Protein AF-A0A7J9DRW8-F1 (afdb_monomer_lite)

pLDDT: mean 80.4, std 13.13, range [45.0, 92.31]

InterPro domains:
  IPR024752 Myb/SANT-like domain [PF12776] (6-71)

Sequence (76 aa):
MLDKRLTKIFCDICIKEILKCNKPGTHFTKDGWLKIMANFEKEACKTYSQRQLKYRWDALRKEWKACRNLNVKILV

Foldseek 3Di:
DPDPVLLVQLVVLLVVLCVVVVDPDPDDDPVSLVSSQVSSCVVVVDHDDSVRSVVSVVVVVVVVVVVVVVVVVVVD

Structure (mmCIF, N/CA/C/O backbone):
data_AF-A0A7J9DRW8-F1
#
_entry.id   AF-A0A7J9DRW8-F1
#
loop_
_atom_site.group_PDB
_atom_site.id
_atom_site.type_symbol
_atom_site.label_atom_id
_atom_site.label_alt_id
_atom_site.label_comp_id
_atom_site.label_asym_id
_atom_site.label_entity_id
_atom_site.label_seq_id
_atom_site.pdbx_PDB_ins_code
_atom_site.Cartn_x
_atom_site.Cartn_y
_atom_site.Cartn_z
_atom_site.occupancy
_atom_site.B_iso_or_equiv
_atom_site.auth_seq_id
_atom_site.auth_comp_id
_atom_site.auth_asym_id
_atom_site.auth_atom_id
_atom_site.pdbx_PDB_model_num
ATOM 1 N N . MET A 1 1 ? 9.536 -5.316 -13.708 1.00 45.78 1 MET A N 1
ATOM 2 C CA . MET A 1 1 ? 9.025 -6.539 -13.055 1.00 45.78 1 MET A CA 1
ATOM 3 C C . MET A 1 1 ? 8.583 -6.162 -11.644 1.00 45.78 1 MET A C 1
ATOM 5 O O . MET A 1 1 ? 9.429 -5.934 -10.789 1.00 45.78 1 MET A O 1
ATOM 9 N N . LEU A 1 2 ? 7.284 -5.928 -11.424 1.00 61.12 2 LEU A N 1
ATOM 10 C CA . LEU A 1 2 ? 6.773 -5.668 -10.075 1.00 61.12 2 LEU A CA 1
ATOM 11 C C . LEU A 1 2 ? 6.833 -6.990 -9.299 1.00 61.12 2 LEU A C 1
ATOM 13 O O . LEU A 1 2 ? 6.329 -8.004 -9.774 1.00 61.12 2 LEU A O 1
ATOM 17 N N . ASP A 1 3 ? 7.475 -6.993 -8.137 1.00 79.62 3 ASP A N 1
ATOM 18 C CA . ASP A 1 3 ? 7.530 -8.164 -7.261 1.00 79.62 3 ASP A CA 1
ATOM 19 C C . ASP A 1 3 ? 6.094 -8.623 -6.917 1.00 79.62 3 ASP A C 1
ATOM 21 O O . ASP A 1 3 ? 5.303 -7.863 -6.337 1.00 79.62 3 ASP A O 1
ATOM 25 N N . LYS A 1 4 ? 5.739 -9.858 -7.304 1.00 82.94 4 LYS A N 1
ATOM 26 C CA . LYS A 1 4 ? 4.406 -10.448 -7.081 1.00 82.94 4 LYS A CA 1
ATOM 27 C C . LYS A 1 4 ? 4.039 -10.458 -5.594 1.00 82.94 4 LYS A C 1
ATOM 29 O O . LYS A 1 4 ? 2.879 -10.235 -5.255 1.00 82.94 4 LYS A O 1
ATOM 34 N N . ARG A 1 5 ? 5.022 -10.635 -4.703 1.00 87.75 5 ARG A N 1
ATOM 35 C CA . ARG A 1 5 ? 4.822 -10.605 -3.247 1.00 87.75 5 ARG A CA 1
ATOM 36 C C . ARG A 1 5 ? 4.398 -9.218 -2.777 1.00 87.75 5 ARG A C 1
ATOM 38 O O . ARG A 1 5 ? 3.407 -9.090 -2.068 1.00 87.75 5 ARG A O 1
ATOM 45 N N . LEU A 1 6 ? 5.107 -8.176 -3.219 1.00 87.75 6 LEU A N 1
ATOM 46 C CA . LEU A 1 6 ? 4.763 -6.789 -2.880 1.00 87.75 6 LEU A CA 1
ATOM 47 C C . LEU A 1 6 ? 3.394 -6.391 -3.435 1.00 87.75 6 LEU A C 1
ATOM 49 O O . LEU A 1 6 ? 2.683 -5.603 -2.823 1.00 87.75 6 LEU A O 1
ATOM 53 N N . THR A 1 7 ? 3.035 -6.930 -4.596 1.00 88.06 7 THR A N 1
ATOM 54 C CA . THR A 1 7 ? 1.727 -6.696 -5.210 1.00 88.06 7 THR A CA 1
ATOM 55 C C . THR A 1 7 ? 0.609 -7.310 -4.373 1.00 88.06 7 THR A C 1
ATOM 57 O O . THR A 1 7 ? -0.372 -6.632 -4.091 1.00 88.06 7 THR A O 1
ATOM 60 N N . LYS A 1 8 ? 0.789 -8.552 -3.903 1.00 89.62 8 LYS A N 1
ATOM 61 C CA . LYS A 1 8 ? -0.171 -9.228 -3.023 1.00 89.62 8 LYS A CA 1
ATOM 62 C C . LYS A 1 8 ? -0.378 -8.470 -1.708 1.00 89.62 8 LYS A C 1
ATOM 64 O O . LYS A 1 8 ? -1.511 -8.134 -1.389 1.00 89.62 8 LYS A O 1
ATOM 69 N N . ILE A 1 9 ? 0.712 -8.113 -1.020 1.00 91.19 9 ILE A N 1
ATOM 70 C CA . ILE A 1 9 ? 0.666 -7.327 0.228 1.00 91.19 9 ILE A CA 1
ATOM 71 C C . ILE A 1 9 ? -0.092 -6.009 0.010 1.00 91.19 9 ILE A C 1
ATOM 73 O O . ILE A 1 9 ? -0.979 -5.653 0.782 1.00 91.19 9 ILE A O 1
ATOM 77 N N . PHE A 1 10 ? 0.218 -5.293 -1.076 1.00 89.75 10 PHE A N 1
ATOM 78 C CA . PHE A 1 10 ? -0.454 -4.035 -1.391 1.00 89.75 10 PHE A CA 1
ATOM 79 C C . PHE A 1 10 ? -1.963 -4.218 -1.610 1.00 89.75 10 PHE A C 1
ATOM 81 O O . PHE A 1 10 ? -2.755 -3.469 -1.041 1.00 89.75 10 PHE A O 1
ATOM 88 N N . CYS A 1 11 ? -2.365 -5.227 -2.391 1.00 89.75 11 CYS A N 1
ATOM 89 C CA . CYS A 1 11 ? -3.773 -5.544 -2.621 1.00 89.75 11 CYS A CA 1
ATOM 90 C C . CYS A 1 11 ? -4.504 -5.878 -1.315 1.00 89.75 11 CYS A C 1
ATOM 92 O O . CYS A 1 11 ? -5.576 -5.324 -1.071 1.00 89.75 11 CYS A O 1
ATOM 94 N N . ASP A 1 12 ? -3.916 -6.718 -0.460 1.00 91.25 12 ASP A N 1
ATOM 95 C CA . ASP A 1 12 ? -4.516 -7.122 0.815 1.00 91.25 12 ASP A CA 1
ATOM 96 C C . ASP A 1 12 ? -4.744 -5.910 1.733 1.00 91.25 12 ASP A C 1
ATOM 98 O O . ASP A 1 12 ? -5.811 -5.765 2.333 1.00 91.25 12 ASP A O 1
ATOM 102 N N . ILE A 1 13 ? -3.778 -4.987 1.800 1.00 91.62 13 ILE A N 1
ATOM 103 C CA . ILE A 1 13 ? -3.899 -3.742 2.573 1.00 91.62 13 ILE A CA 1
ATOM 104 C C . ILE A 1 13 ? -4.994 -2.837 2.000 1.00 91.62 13 ILE A C 1
ATOM 106 O O . ILE A 1 13 ? -5.826 -2.329 2.755 1.00 91.62 13 ILE A O 1
ATOM 110 N N . CYS A 1 14 ? -5.033 -2.652 0.678 1.00 88.50 14 CYS A N 1
ATOM 111 C CA . CYS A 1 14 ? -6.072 -1.861 0.022 1.00 88.50 14 CYS A CA 1
ATOM 112 C C . CYS A 1 14 ? -7.475 -2.426 0.284 1.00 88.50 14 CYS A C 1
ATOM 114 O O . CYS A 1 14 ? -8.383 -1.661 0.601 1.00 88.50 14 CYS A O 1
ATOM 116 N N . ILE A 1 15 ? -7.653 -3.748 0.197 1.00 87.44 15 ILE A N 1
ATOM 117 C CA . ILE A 1 15 ? -8.933 -4.419 0.465 1.00 87.44 15 ILE A CA 1
ATOM 118 C C . ILE A 1 15 ? -9.353 -4.204 1.922 1.00 87.44 15 ILE A C 1
ATOM 120 O O . ILE A 1 15 ? -10.486 -3.793 2.172 1.00 87.44 15 ILE A O 1
ATOM 124 N N . LYS A 1 16 ? -8.439 -4.409 2.882 1.00 88.81 16 LYS A N 1
ATOM 125 C CA . LYS A 1 16 ? -8.708 -4.177 4.311 1.00 88.81 16 LYS A CA 1
ATOM 126 C C . LYS A 1 16 ? -9.176 -2.743 4.576 1.00 88.81 16 LYS A C 1
ATOM 128 O O . LYS A 1 16 ? -10.110 -2.547 5.349 1.00 88.81 16 LYS A O 1
ATOM 133 N N . GLU A 1 17 ? -8.552 -1.747 3.948 1.00 87.00 17 GLU A N 1
ATOM 134 C CA . GLU A 1 17 ? -8.924 -0.341 4.149 1.00 87.00 17 GLU A CA 1
ATOM 135 C C . GLU A 1 17 ? -10.281 -0.001 3.503 1.00 87.00 17 GLU A C 1
ATOM 137 O O . GLU A 1 17 ? -11.092 0.689 4.118 1.00 87.00 17 GLU A O 1
ATOM 142 N N . ILE A 1 18 ? -10.582 -0.543 2.313 1.00 82.25 18 ILE A N 1
ATOM 143 C CA . ILE A 1 18 ? -11.895 -0.384 1.654 1.00 82.25 18 ILE A CA 1
ATOM 144 C C . ILE A 1 18 ? -13.015 -0.966 2.525 1.00 82.25 18 ILE A C 1
ATOM 146 O O . ILE A 1 18 ? -14.034 -0.304 2.736 1.00 82.25 18 ILE A O 1
ATOM 150 N N . LEU A 1 19 ? -12.812 -2.178 3.056 1.00 82.69 19 LEU A N 1
ATOM 151 C CA . LEU A 1 19 ? -13.782 -2.850 3.923 1.00 82.69 19 LEU A CA 1
ATOM 152 C C . LEU A 1 19 ? -14.027 -2.059 5.216 1.00 82.69 19 LEU A C 1
ATOM 154 O O . LEU A 1 19 ? -15.173 -1.873 5.608 1.00 82.69 19 LEU A O 1
ATOM 158 N N . LYS A 1 20 ? -12.973 -1.522 5.846 1.00 81.19 20 LYS A N 1
ATOM 159 C CA . LYS A 1 20 ? -13.095 -0.712 7.073 1.00 81.19 20 LYS A CA 1
ATOM 160 C C . LYS A 1 20 ? -13.904 0.566 6.881 1.00 81.19 20 LYS A C 1
ATOM 162 O O . LYS A 1 20 ? -14.595 0.995 7.799 1.00 81.19 20 LYS A O 1
ATOM 167 N N . CYS A 1 21 ? -13.797 1.203 5.720 1.00 67.19 21 CYS A N 1
ATOM 168 C CA . CYS A 1 21 ? -14.488 2.462 5.470 1.00 67.19 21 CYS A CA 1
ATOM 169 C C . CYS A 1 21 ? -15.960 2.292 5.062 1.00 67.19 21 CYS A C 1
ATOM 171 O O . CYS A 1 21 ? -16.615 3.317 4.869 1.00 67.19 21 CYS A O 1
ATOM 173 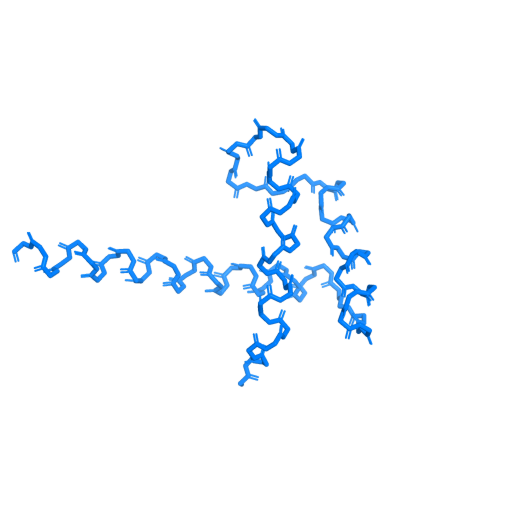N N . ASN A 1 22 ? -16.472 1.059 4.887 1.00 59.25 22 ASN A N 1
ATOM 174 C CA . ASN A 1 22 ? -17.810 0.771 4.336 1.00 59.25 22 ASN A CA 1
ATOM 175 C C . ASN A 1 22 ? -18.150 1.626 3.097 1.00 59.25 22 ASN A C 1
ATOM 177 O O . ASN A 1 22 ? -19.304 1.955 2.828 1.00 59.25 22 ASN A O 1
ATOM 181 N N . LYS A 1 23 ? -17.122 2.028 2.343 1.00 57.84 23 LYS A N 1
ATOM 182 C CA . LYS A 1 23 ? -17.239 2.967 1.233 1.00 57.84 23 LYS A CA 1
ATOM 183 C C . LYS A 1 23 ? -16.757 2.267 -0.026 1.00 57.84 23 LYS A C 1
ATOM 185 O O . LYS A 1 23 ? -15.547 2.196 -0.250 1.00 57.84 23 LYS A O 1
ATOM 190 N N . PRO A 1 24 ? -17.673 1.803 -0.891 1.00 55.62 24 PRO A N 1
ATOM 191 C CA . PRO A 1 24 ? -17.342 1.456 -2.263 1.00 55.62 24 PRO A CA 1
ATOM 192 C C . PRO A 1 24 ? -17.121 2.758 -3.052 1.00 55.62 24 PRO A C 1
ATOM 194 O O . PRO A 1 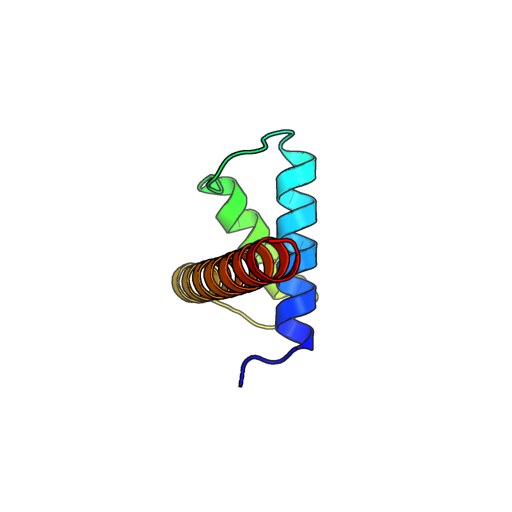24 ? -17.894 3.133 -3.926 1.00 55.62 24 PRO A O 1
ATOM 197 N N . GLY A 1 25 ? -16.092 3.516 -2.674 1.00 61.31 25 GLY A N 1
ATOM 198 C CA . GLY A 1 25 ? -15.668 4.730 -3.359 1.00 61.31 25 GLY A CA 1
ATOM 199 C C . GLY A 1 25 ? -14.579 4.425 -4.381 1.00 61.31 25 GLY A C 1
ATOM 200 O O . GLY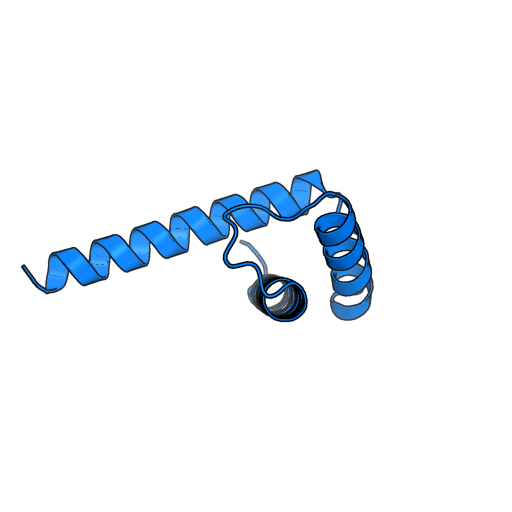 A 1 25 ? -13.792 3.495 -4.225 1.00 61.31 25 GLY A O 1
ATOM 201 N N . THR A 1 26 ? -14.482 5.240 -5.429 1.00 66.50 26 THR A N 1
ATOM 202 C CA . THR A 1 26 ? -13.456 5.084 -6.474 1.00 66.50 26 THR A CA 1
ATOM 203 C C . THR A 1 26 ? -12.065 5.581 -6.063 1.00 66.50 26 THR A C 1
ATOM 205 O O . THR A 1 26 ? -11.120 5.415 -6.846 1.00 66.50 26 THR A O 1
ATOM 208 N N . HIS A 1 27 ? -11.938 6.190 -4.874 1.00 73.19 27 HIS A N 1
ATOM 209 C CA . HIS A 1 27 ? -10.728 6.844 -4.369 1.00 73.19 27 HIS A CA 1
ATOM 210 C C . HIS A 1 27 ? -10.557 6.662 -2.854 1.00 73.19 27 HIS A C 1
ATOM 212 O O . HIS A 1 27 ? -11.525 6.735 -2.099 1.00 73.19 27 HIS A O 1
ATOM 218 N N . PHE A 1 28 ? -9.305 6.509 -2.412 1.00 80.06 28 PHE A N 1
ATOM 219 C CA . PHE A 1 28 ? -8.931 6.600 -0.999 1.00 80.06 28 PHE A CA 1
ATOM 220 C C . PHE A 1 28 ? -8.866 8.062 -0.543 1.00 80.06 28 PHE A C 1
ATOM 222 O O . PHE A 1 28 ? -8.392 8.930 -1.283 1.00 80.06 28 PHE A O 1
ATOM 229 N N . THR A 1 29 ? -9.296 8.328 0.692 1.00 83.94 29 THR A N 1
ATOM 230 C CA . THR A 1 29 ? -9.115 9.632 1.349 1.00 83.94 29 THR A CA 1
ATOM 231 C C . THR A 1 29 ? -7.634 9.887 1.658 1.00 83.94 29 THR A C 1
ATOM 233 O O . THR A 1 29 ? -6.795 8.989 1.534 1.00 83.94 29 THR A O 1
ATOM 236 N N . LYS A 1 30 ? -7.285 11.114 2.073 1.00 84.62 30 LYS A N 1
ATOM 237 C CA . LYS A 1 30 ? -5.919 11.431 2.529 1.00 84.62 30 LYS A CA 1
ATOM 238 C C . LYS A 1 30 ? -5.492 10.508 3.680 1.00 84.62 30 LYS A C 1
ATOM 240 O O . LYS A 1 30 ? -4.435 9.892 3.584 1.00 84.62 30 LYS A O 1
ATOM 245 N N . ASP A 1 31 ? -6.350 10.334 4.684 1.00 86.00 31 ASP A N 1
ATOM 246 C CA . ASP A 1 31 ? -6.110 9.417 5.806 1.00 86.00 31 ASP A CA 1
ATOM 247 C C . ASP A 1 31 ? -6.004 7.954 5.370 1.00 86.00 31 ASP A C 1
ATOM 249 O O . ASP A 1 31 ? -5.148 7.222 5.864 1.00 86.00 31 ASP A O 1
ATOM 253 N N . GLY A 1 32 ? -6.827 7.529 4.404 1.00 87.62 32 GLY A N 1
ATOM 254 C CA . GLY A 1 32 ? -6.743 6.184 3.834 1.00 87.62 32 GLY A CA 1
ATOM 255 C C . GLY A 1 32 ? -5.374 5.922 3.203 1.00 87.62 32 GLY A C 1
ATOM 256 O O . GLY A 1 32 ? -4.767 4.884 3.446 1.00 87.62 32 GLY A O 1
ATOM 257 N N . TRP A 1 33 ? -4.828 6.892 2.462 1.00 89.62 33 TRP A N 1
ATOM 258 C CA . TRP A 1 33 ? -3.479 6.775 1.904 1.00 89.62 33 TRP A CA 1
ATOM 259 C C . TRP A 1 33 ? -2.386 6.714 2.971 1.00 89.62 33 TRP A C 1
ATOM 261 O O . TRP A 1 33 ? -1.456 5.927 2.812 1.00 89.62 33 TRP A O 1
ATOM 271 N N . LEU A 1 34 ? -2.489 7.503 4.044 1.00 90.19 34 LEU A N 1
ATOM 272 C CA . LEU A 1 34 ? -1.521 7.463 5.146 1.00 90.19 34 LEU A CA 1
ATOM 273 C C . LEU A 1 34 ? -1.507 6.090 5.828 1.00 90.19 34 LEU A C 1
ATOM 275 O O . LEU A 1 34 ? -0.440 5.522 6.052 1.00 90.19 34 LEU A O 1
ATOM 279 N N . LYS A 1 35 ? -2.684 5.510 6.080 1.00 90.06 35 LYS A N 1
ATOM 280 C CA . LYS A 1 35 ? -2.807 4.159 6.648 1.00 90.06 35 LYS A CA 1
ATOM 281 C C . LYS A 1 35 ? -2.273 3.082 5.709 1.00 90.06 35 LYS A C 1
ATOM 283 O O . LYS A 1 35 ? -1.575 2.179 6.161 1.00 90.06 35 LYS A O 1
ATOM 288 N N . ILE A 1 36 ? -2.560 3.186 4.410 1.00 91.25 36 ILE A N 1
ATOM 289 C CA . ILE A 1 36 ? -2.017 2.268 3.400 1.00 91.25 36 ILE A CA 1
ATOM 290 C C . ILE A 1 36 ? -0.488 2.339 3.388 1.00 91.25 36 ILE A C 1
ATOM 292 O O . ILE A 1 36 ? 0.152 1.294 3.391 1.00 91.25 36 ILE A O 1
ATOM 296 N N . MET A 1 37 ? 0.097 3.540 3.416 1.00 92.25 37 MET A N 1
ATOM 297 C CA . MET A 1 37 ? 1.552 3.717 3.463 1.00 92.25 37 MET A CA 1
ATOM 298 C C . MET A 1 37 ? 2.163 3.074 4.710 1.00 92.25 37 MET A C 1
ATOM 300 O O . MET A 1 37 ? 3.068 2.256 4.577 1.00 92.25 37 MET A O 1
ATOM 304 N N . ALA A 1 38 ? 1.629 3.384 5.894 1.00 91.75 38 ALA A N 1
ATOM 305 C CA . ALA A 1 38 ? 2.142 2.863 7.159 1.00 91.75 38 ALA A CA 1
ATOM 306 C C . ALA A 1 38 ? 2.038 1.330 7.246 1.00 91.75 38 ALA A C 1
ATOM 308 O O . ALA A 1 38 ? 2.995 0.653 7.621 1.00 91.75 38 ALA A O 1
ATOM 309 N N . ASN A 1 39 ? 0.895 0.759 6.852 1.00 91.56 39 ASN A N 1
ATOM 310 C CA . ASN A 1 39 ? 0.711 -0.693 6.856 1.00 91.56 39 ASN A CA 1
ATOM 311 C C . ASN A 1 39 ? 1.597 -1.376 5.813 1.00 91.56 39 ASN A C 1
ATOM 313 O O . ASN A 1 39 ? 2.133 -2.450 6.074 1.00 91.56 39 ASN A O 1
ATOM 317 N N . PHE A 1 40 ? 1.772 -0.756 4.644 1.00 91.56 40 PHE A N 1
ATOM 318 C CA . PHE A 1 40 ? 2.603 -1.321 3.589 1.00 91.56 40 PHE A CA 1
ATOM 319 C C . PHE A 1 40 ? 4.070 -1.343 3.999 1.00 91.56 40 PHE A C 1
ATOM 321 O O . PHE A 1 40 ? 4.734 -2.355 3.811 1.00 91.56 40 PHE A O 1
ATOM 328 N N . GLU A 1 41 ? 4.565 -0.267 4.602 1.00 92.31 41 GLU A N 1
ATOM 329 C CA . GLU A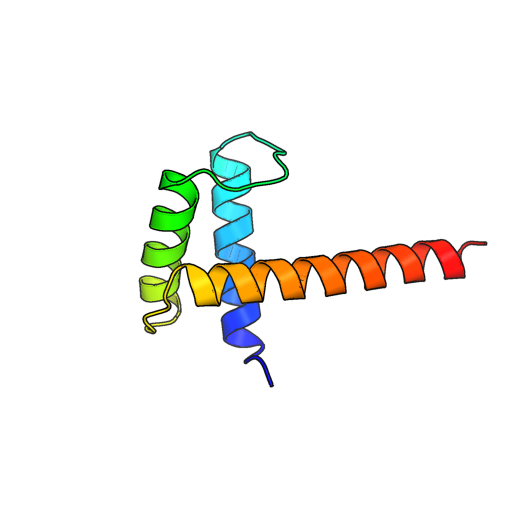 1 41 ? 5.923 -0.218 5.135 1.00 92.31 41 GLU A CA 1
ATOM 330 C C . GLU A 1 41 ? 6.150 -1.287 6.205 1.00 92.31 41 GLU A C 1
ATOM 332 O O . GLU A 1 41 ? 7.143 -2.013 6.140 1.00 92.31 41 GLU A O 1
ATOM 337 N N . LYS A 1 42 ? 5.187 -1.448 7.120 1.00 92.19 42 LYS A N 1
ATOM 338 C CA . LYS A 1 42 ? 5.222 -2.463 8.176 1.00 92.19 42 LYS A CA 1
ATOM 339 C C . LYS A 1 42 ? 5.234 -3.896 7.634 1.00 92.19 42 LYS A C 1
ATOM 341 O O . LYS A 1 42 ? 5.986 -4.720 8.140 1.00 92.19 42 LYS A O 1
ATOM 346 N N . GLU A 1 43 ? 4.400 -4.215 6.642 1.00 89.50 43 GLU A N 1
ATOM 347 C CA . GLU A 1 43 ? 4.286 -5.583 6.105 1.00 89.50 43 GLU A CA 1
ATOM 348 C C . GLU A 1 43 ? 5.368 -5.911 5.061 1.00 89.50 43 GLU A C 1
ATOM 350 O O . GLU A 1 43 ? 5.840 -7.044 4.983 1.00 89.50 43 GLU A O 1
ATOM 355 N N . ALA A 1 44 ? 5.777 -4.937 4.245 1.00 86.19 44 ALA A N 1
ATOM 356 C CA . ALA A 1 44 ? 6.772 -5.136 3.193 1.00 86.19 44 ALA A CA 1
ATOM 357 C C . ALA A 1 44 ? 8.216 -4.883 3.656 1.00 86.19 44 ALA A C 1
ATOM 359 O O . ALA A 1 44 ? 9.138 -5.149 2.878 1.00 86.19 44 ALA A O 1
ATOM 360 N N . CYS A 1 45 ? 8.408 -4.337 4.865 1.00 87.38 45 CYS A N 1
ATOM 361 C CA . CYS A 1 45 ? 9.679 -3.810 5.378 1.00 87.38 45 CYS A CA 1
ATOM 362 C C . CYS A 1 45 ? 10.365 -2.865 4.375 1.00 87.38 45 CYS A C 1
ATOM 364 O O . CYS A 1 45 ? 11.582 -2.902 4.189 1.00 87.38 45 CYS A O 1
ATOM 366 N N . LYS A 1 46 ? 9.567 -2.068 3.651 1.00 83.75 46 LYS A N 1
ATOM 367 C CA . LYS A 1 46 ? 10.034 -1.155 2.601 1.00 83.75 46 LYS A CA 1
ATOM 368 C C . LYS A 1 46 ? 9.237 0.137 2.609 1.00 83.75 46 LYS A C 1
ATOM 370 O O . LYS A 1 46 ? 8.015 0.120 2.481 1.00 83.75 46 LYS A O 1
ATOM 375 N N . THR A 1 47 ? 9.949 1.253 2.627 1.00 86.81 47 THR A N 1
ATOM 376 C CA . THR A 1 47 ? 9.384 2.590 2.474 1.00 86.81 47 THR A CA 1
ATOM 377 C C . THR A 1 47 ? 9.042 2.872 1.015 1.00 86.81 47 THR A C 1
ATOM 379 O O . THR A 1 47 ? 9.869 2.742 0.113 1.00 86.81 47 THR A O 1
ATOM 382 N N . TYR A 1 48 ? 7.798 3.285 0.779 1.00 85.88 48 TYR A N 1
ATOM 383 C CA . TYR A 1 48 ? 7.337 3.771 -0.516 1.00 85.88 48 TYR A CA 1
ATOM 384 C C . TYR A 1 48 ? 6.639 5.112 -0.339 1.00 85.88 48 TYR A C 1
ATOM 386 O O . TYR A 1 48 ? 5.802 5.288 0.542 1.00 85.88 48 TYR A O 1
ATOM 394 N N . SER A 1 49 ? 6.941 6.052 -1.229 1.00 89.06 49 SER A N 1
ATOM 395 C CA . SER A 1 49 ? 6.215 7.317 -1.298 1.00 89.06 49 SER A CA 1
ATOM 396 C C . SER A 1 49 ? 4.773 7.099 -1.758 1.00 89.06 49 SER A C 1
ATOM 398 O O . SER A 1 49 ? 4.475 6.194 -2.548 1.00 89.06 49 SER A O 1
ATOM 400 N N . GLN A 1 50 ? 3.877 8.004 -1.360 1.00 87.88 50 GLN A N 1
ATOM 401 C CA . GLN A 1 50 ? 2.488 7.988 -1.822 1.00 87.88 50 GLN A CA 1
ATOM 402 C C . GLN A 1 50 ? 2.391 7.963 -3.356 1.00 87.88 50 GLN A C 1
ATOM 404 O O . GLN A 1 50 ? 1.532 7.286 -3.913 1.00 87.88 50 GLN A O 1
ATOM 409 N N . ARG A 1 51 ? 3.289 8.674 -4.057 1.00 90.19 51 ARG A N 1
ATOM 410 C CA . ARG A 1 51 ? 3.340 8.703 -5.527 1.00 90.19 51 ARG A CA 1
ATOM 411 C C . ARG A 1 51 ? 3.618 7.319 -6.117 1.00 90.19 51 ARG A C 1
ATOM 413 O O . ARG A 1 51 ? 2.959 6.933 -7.078 1.00 90.19 51 ARG A O 1
ATOM 420 N N . GLN A 1 52 ? 4.553 6.566 -5.537 1.00 90.50 52 GLN A N 1
ATOM 421 C CA . GLN A 1 52 ? 4.867 5.208 -5.990 1.00 90.50 52 GLN A CA 1
ATOM 422 C C . GLN A 1 52 ? 3.692 4.253 -5.759 1.00 90.50 52 GLN A C 1
ATOM 424 O O . GLN A 1 5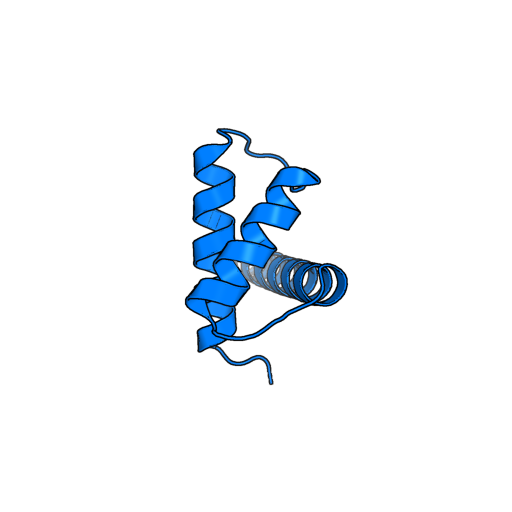2 ? 3.369 3.463 -6.644 1.00 90.50 52 GLN A O 1
ATOM 429 N N . LEU A 1 53 ? 3.020 4.344 -4.608 1.00 89.25 53 LEU A N 1
ATOM 430 C CA . LEU A 1 53 ? 1.850 3.510 -4.317 1.00 89.25 53 LEU A CA 1
ATOM 431 C C . LEU A 1 53 ? 0.644 3.872 -5.193 1.00 89.25 53 LEU A C 1
ATOM 433 O O . LEU A 1 53 ? -0.042 2.975 -5.674 1.00 89.25 53 LEU A O 1
ATOM 437 N N . LYS A 1 54 ? 0.427 5.161 -5.483 1.00 88.56 54 LYS A N 1
ATOM 438 C CA . LYS A 1 54 ? -0.588 5.610 -6.451 1.00 88.56 54 LYS A CA 1
ATOM 439 C C . LYS A 1 54 ? -0.325 5.053 -7.845 1.00 88.56 54 LYS A C 1
ATOM 441 O O . LYS A 1 54 ? -1.226 4.484 -8.445 1.00 88.56 54 LYS A O 1
ATOM 446 N N . TYR A 1 55 ? 0.917 5.132 -8.321 1.00 90.31 55 TYR A N 1
ATOM 447 C CA . TYR A 1 55 ? 1.284 4.561 -9.617 1.00 90.31 55 TYR A CA 1
ATOM 448 C C . TYR A 1 55 ? 1.008 3.050 -9.680 1.00 90.31 55 TYR A C 1
ATOM 450 O O . TYR A 1 55 ? 0.469 2.555 -10.667 1.00 90.31 55 TYR A O 1
ATOM 458 N N . ARG A 1 56 ? 1.324 2.314 -8.604 1.00 88.38 56 ARG A N 1
ATOM 459 C CA . ARG A 1 56 ? 1.004 0.882 -8.496 1.00 88.38 56 ARG A CA 1
ATOM 460 C C . ARG A 1 56 ? -0.498 0.617 -8.498 1.00 88.38 56 ARG A C 1
ATOM 462 O O . ARG A 1 56 ? -0.947 -0.276 -9.205 1.00 88.38 56 ARG A O 1
ATOM 469 N N . TRP A 1 57 ? -1.264 1.393 -7.737 1.00 87.44 57 TRP A N 1
ATOM 470 C CA . TRP A 1 57 ? -2.722 1.311 -7.719 1.00 87.44 57 TRP A CA 1
ATOM 471 C C . TRP A 1 57 ? -3.325 1.532 -9.110 1.00 87.44 57 TRP A C 1
ATOM 473 O O . TRP A 1 57 ? -4.167 0.750 -9.551 1.00 87.44 57 TRP A O 1
ATOM 483 N N . ASP A 1 58 ? -2.856 2.547 -9.835 1.00 87.06 58 ASP A N 1
ATOM 484 C CA . ASP A 1 58 ? -3.328 2.840 -11.188 1.00 87.06 58 ASP A CA 1
ATOM 485 C C . ASP A 1 58 ? -2.972 1.721 -12.174 1.00 87.06 58 ASP A C 1
ATOM 487 O O . ASP A 1 58 ? -3.804 1.354 -13.008 1.00 87.06 58 ASP A O 1
ATOM 491 N N . ALA A 1 59 ? -1.773 1.139 -12.065 1.00 88.00 59 ALA A N 1
ATOM 492 C CA . ALA A 1 59 ? -1.372 -0.021 -12.859 1.00 88.00 59 ALA A CA 1
ATOM 493 C C . ALA A 1 59 ? -2.277 -1.235 -12.588 1.00 88.00 59 ALA A C 1
ATOM 495 O O . ALA A 1 59 ? -2.844 -1.793 -13.526 1.00 88.00 59 ALA A O 1
ATOM 496 N N . LEU A 1 60 ? -2.513 -1.570 -11.315 1.00 84.75 60 LEU A N 1
ATOM 497 C CA . LEU A 1 60 ? -3.404 -2.667 -10.919 1.00 84.75 60 LEU A CA 1
ATOM 498 C C . LEU A 1 60 ? -4.835 -2.453 -11.407 1.00 84.75 60 LEU A C 1
ATOM 50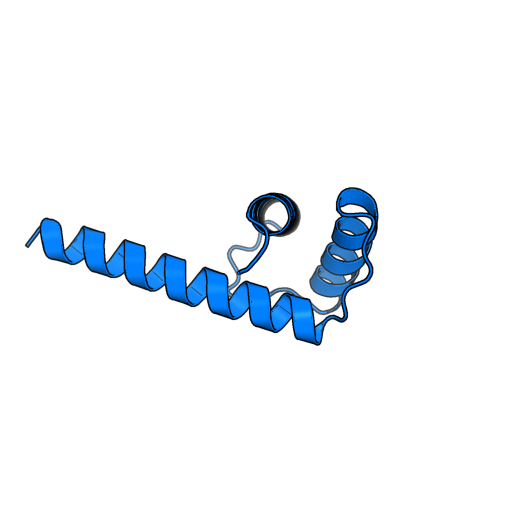0 O O . LEU A 1 60 ? -5.493 -3.379 -11.876 1.00 84.75 60 LEU A O 1
ATOM 504 N N . ARG A 1 61 ? -5.323 -1.212 -11.357 1.00 82.88 61 ARG A N 1
ATOM 505 C CA . ARG A 1 61 ? -6.657 -0.873 -11.852 1.00 82.88 61 ARG A CA 1
ATOM 506 C C . ARG A 1 61 ? -6.757 -1.000 -13.372 1.00 82.88 61 ARG A C 1
ATOM 508 O O . ARG A 1 61 ? -7.813 -1.395 -13.869 1.00 82.88 61 ARG A O 1
ATOM 515 N N . LYS A 1 62 ? -5.696 -0.667 -14.117 1.00 85.75 62 LYS A N 1
ATOM 516 C CA . LYS A 1 62 ? -5.632 -0.891 -15.572 1.00 85.75 62 LYS A CA 1
ATOM 517 C C . LYS A 1 62 ? -5.649 -2.383 -15.896 1.00 85.75 62 LYS A C 1
ATOM 519 O O . LYS A 1 62 ? -6.450 -2.787 -16.733 1.00 85.75 62 LYS A O 1
ATOM 524 N N . GLU A 1 63 ? -4.845 -3.184 -15.200 1.00 82.25 63 GLU A N 1
ATOM 525 C CA . GLU A 1 63 ? -4.821 -4.644 -15.362 1.00 82.25 63 GLU A CA 1
ATOM 526 C C . GLU A 1 63 ? -6.183 -5.270 -15.036 1.00 82.25 63 GLU A C 1
ATOM 528 O O . GLU A 1 63 ? -6.723 -6.022 -15.842 1.00 82.25 63 GLU A O 1
ATOM 533 N N . TRP A 1 64 ? -6.814 -4.885 -13.922 1.00 80.94 64 TRP A N 1
ATOM 534 C CA . TRP A 1 64 ? -8.147 -5.372 -13.554 1.00 80.94 64 TRP A CA 1
ATOM 535 C C . TRP A 1 64 ? -9.212 -5.025 -14.602 1.00 80.94 64 TRP A C 1
ATOM 537 O O . TRP A 1 64 ? -10.015 -5.878 -14.981 1.00 80.94 64 TRP A O 1
ATOM 547 N N . LYS A 1 65 ? -9.209 -3.786 -15.119 1.00 81.06 65 LYS A N 1
ATOM 548 C CA . LYS A 1 65 ? -10.109 -3.381 -16.212 1.00 81.06 65 LYS A CA 1
ATOM 549 C C . LYS A 1 65 ? -9.855 -4.186 -17.486 1.00 81.06 65 LYS A C 1
ATOM 551 O O . LYS A 1 65 ? -10.817 -4.573 -18.142 1.00 81.06 65 LYS A O 1
ATOM 556 N N . ALA A 1 66 ? -8.592 -4.438 -17.832 1.00 81.19 66 ALA A N 1
ATOM 557 C CA . ALA A 1 66 ? -8.235 -5.247 -18.991 1.00 81.19 66 ALA A CA 1
ATOM 558 C C . ALA A 1 66 ? -8.754 -6.685 -18.838 1.00 81.19 66 ALA A C 1
ATOM 560 O O . ALA A 1 66 ? -9.448 -7.166 -19.731 1.00 81.19 66 ALA A O 1
ATOM 561 N N . CYS A 1 67 ? -8.532 -7.322 -17.682 1.00 74.69 67 CYS A N 1
ATOM 562 C CA . CYS A 1 67 ? -9.061 -8.654 -17.374 1.00 74.69 67 CYS A CA 1
ATOM 563 C C . CYS A 1 67 ? -10.598 -8.696 -17.402 1.00 74.69 67 CYS A C 1
ATOM 565 O O . CYS A 1 67 ? -11.181 -9.634 -17.939 1.00 74.69 67 CYS A O 1
ATOM 567 N N . ARG A 1 68 ? -11.278 -7.665 -16.881 1.00 72.88 68 ARG A N 1
ATOM 568 C CA . ARG A 1 68 ? -12.745 -7.571 -16.938 1.00 72.88 68 ARG A CA 1
ATOM 569 C C . ARG A 1 68 ? -13.251 -7.446 -18.375 1.00 72.88 68 ARG A C 1
ATOM 571 O O . ARG A 1 68 ? -14.191 -8.138 -18.743 1.00 72.88 68 ARG A O 1
ATOM 578 N N . ASN A 1 69 ? -12.621 -6.598 -19.186 1.00 67.75 69 ASN A N 1
ATOM 579 C CA . ASN A 1 69 ? -12.992 -6.422 -20.590 1.00 67.75 69 ASN A CA 1
ATOM 580 C C . ASN A 1 69 ? -12.722 -7.686 -21.421 1.00 67.75 69 ASN A C 1
ATOM 582 O O . ASN A 1 69 ? -13.490 -7.981 -22.329 1.00 67.75 69 ASN A O 1
ATOM 586 N N . LEU A 1 70 ? -11.665 -8.441 -21.105 1.00 61.75 70 LEU A N 1
ATOM 587 C CA . LEU A 1 70 ? -11.390 -9.750 -21.704 1.00 61.75 70 LEU A CA 1
ATOM 588 C C . LEU A 1 70 ? -12.476 -10.777 -21.355 1.00 61.75 70 LEU A C 1
ATOM 590 O O . LEU A 1 70 ? -12.986 -11.428 -22.257 1.00 61.75 70 LEU A O 1
ATOM 594 N N . ASN A 1 71 ? -12.896 -10.861 -20.089 1.00 56.00 71 ASN A N 1
ATOM 595 C CA . ASN A 1 71 ? -13.983 -11.760 -19.681 1.00 56.00 71 ASN A CA 1
ATOM 596 C C . ASN A 1 71 ? -15.329 -11.409 -20.329 1.00 56.00 71 ASN A C 1
ATOM 598 O O . ASN A 1 71 ? -16.099 -12.308 -20.639 1.00 56.00 71 ASN A O 1
ATOM 602 N N . VAL A 1 72 ? -15.612 -10.122 -20.563 1.00 55.75 72 VAL A N 1
ATOM 603 C CA . VAL A 1 72 ? -16.826 -9.719 -21.290 1.00 55.75 72 VAL A CA 1
ATOM 604 C C . VAL A 1 72 ? -16.731 -10.117 -22.763 1.00 55.75 72 VAL A C 1
ATOM 606 O O . VAL A 1 72 ? -17.718 -10.588 -23.297 1.00 55.75 72 VAL A O 1
ATOM 609 N N . LYS A 1 73 ? -15.556 -10.000 -23.401 1.00 51.09 73 LYS A N 1
ATOM 610 C CA . LYS A 1 73 ? -15.350 -10.357 -24.818 1.00 51.09 73 LYS A CA 1
ATOM 611 C C . LYS A 1 73 ? -15.393 -11.856 -25.121 1.00 51.09 73 LYS A C 1
ATOM 613 O O . LYS A 1 73 ? -15.675 -12.209 -26.252 1.00 51.09 73 LYS A O 1
ATOM 618 N N . ILE A 1 74 ? -15.076 -12.719 -24.156 1.00 53.34 74 ILE A N 1
ATOM 619 C CA . ILE A 1 74 ? -15.134 -14.185 -24.330 1.00 53.34 74 ILE A CA 1
ATOM 620 C C . ILE A 1 74 ? -16.581 -14.703 -24.198 1.00 53.34 74 ILE A C 1
ATOM 622 O O . ILE A 1 74 ? -16.880 -15.817 -24.613 1.00 53.34 74 ILE A O 1
ATOM 626 N N . LEU A 1 75 ? -17.481 -13.889 -23.637 1.00 47.22 75 LEU A N 1
ATOM 627 C CA . LEU A 1 75 ? -18.902 -14.197 -23.451 1.00 47.22 75 LEU A CA 1
ATOM 628 C C . LEU A 1 75 ? -19.822 -13.520 -24.490 1.00 47.22 75 LEU A C 1
ATOM 630 O O . LEU A 1 75 ? -21.037 -13.550 -24.298 1.00 47.22 75 LEU A O 1
ATOM 634 N N . VAL A 1 76 ? -19.272 -12.908 -25.550 1.00 45.00 76 VAL A N 1
ATOM 635 C CA . VAL A 1 76 ? -20.040 -12.367 -26.695 1.00 45.00 76 VAL A CA 1
ATOM 636 C C . VAL A 1 76 ? -19.726 -13.140 -27.961 1.00 45.00 76 VAL A C 1
ATOM 638 O O . VAL A 1 76 ? -18.525 -13.416 -28.177 1.00 45.00 76 VAL A O 1
#

Secondary structure (DSSP, 8-state):
---HHHHHHHHHHHHHHHHHTT---SS--HHHHHHHHHHHHHHHT----HHHHHHHHHHHHHHHHHHHHHHHHHT-

Organism: NCBI:txid34281

Radius of gyration: 13.76 Å; chains: 1; bounding box: 30×26×35 Å